Protein AF-A0A3B9MFM3-F1 (afdb_monomer)

Secondary structure (DSSP, 8-state):
---TTS-S------GGGB-TTSSBPHHHHHHHHHHHHHHHHHHHH--S-----

pLDDT: mean 92.01, std 10.91, range [49.0, 98.25]

Solvent-accessible surface area (backbone atoms only — not comparable to full-atom values): 3608 Å² total; per-residue (Å²): 131,89,64,95,79,67,66,83,67,87,81,86,87,53,79,87,51,34,42,99,85,73,43,73,32,64,67,60,54,49,53,53,50,50,53,34,48,51,54,50,49,34,75,75,67,70,51,96,74,86,82,90,132

Foldseek 3Di:
DPDPPDQLDDDDDDQVQDDPVSHGDVVVVVVVVVVSVVSVCCVPVVDPDDDDD

Radius of gyration: 14.03 Å; Cα contacts (8 Å, |Δi|>4): 25; chains: 1; bounding box: 29×14×42 Å

Structure (mmCIF, N/CA/C/O backbone):
data_AF-A0A3B9MFM3-F1
#
_entry.id   AF-A0A3B9MFM3-F1
#
loop_
_atom_site.group_PDB
_atom_site.id
_atom_site.type_symbol
_atom_site.label_atom_id
_atom_site.label_alt_id
_atom_site.label_comp_id
_atom_site.label_asym_id
_atom_site.label_entity_id
_atom_site.label_seq_id
_atom_site.pdbx_PDB_ins_code
_atom_site.Cartn_x
_atom_site.Cartn_y
_atom_site.Cartn_z
_atom_site.occupancy
_atom_site.B_iso_or_equiv
_atom_site.auth_seq_id
_atom_site.auth_comp_id
_atom_site.auth_asym_id
_atom_site.auth_atom_id
_atom_site.pdbx_PDB_model_num
ATOM 1 N N . MET A 1 1 ? -3.739 -8.703 -25.438 1.00 49.00 1 MET A N 1
ATOM 2 C CA . MET A 1 1 ? -3.444 -7.263 -25.276 1.00 49.00 1 MET A CA 1
ATOM 3 C C . MET A 1 1 ? -3.760 -6.891 -23.831 1.00 49.00 1 MET A C 1
ATOM 5 O O . MET A 1 1 ? -4.920 -6.999 -23.462 1.00 49.00 1 MET A O 1
ATOM 9 N N . LYS A 1 2 ? -2.768 -6.578 -22.979 1.00 55.94 2 LYS A N 1
ATOM 10 C CA . LYS A 1 2 ? -3.055 -6.110 -21.607 1.00 55.94 2 LYS A CA 1
ATOM 11 C C . LYS A 1 2 ? -3.736 -4.747 -21.718 1.00 55.94 2 LYS A C 1
ATOM 13 O O . LYS A 1 2 ? -3.136 -3.809 -22.232 1.00 55.94 2 LYS A O 1
ATOM 18 N N . SER A 1 3 ? -4.991 -4.660 -21.297 1.00 61.44 3 SER A N 1
ATOM 19 C CA . SER A 1 3 ? -5.679 -3.379 -21.179 1.00 61.44 3 SER A CA 1
ATOM 20 C C . SER A 1 3 ? -4.996 -2.594 -20.061 1.00 61.44 3 SER A C 1
ATOM 22 O O . SER A 1 3 ? -4.886 -3.098 -18.948 1.00 61.44 3 SER A O 1
ATOM 24 N N . TYR A 1 4 ? -4.554 -1.362 -20.323 1.00 60.97 4 TYR A N 1
ATOM 25 C CA . TYR A 1 4 ? -3.949 -0.451 -19.330 1.00 60.97 4 TYR A CA 1
ATOM 26 C C . TYR A 1 4 ? -4.878 -0.093 -18.145 1.00 60.97 4 TYR A C 1
ATOM 28 O O . TYR A 1 4 ? -4.567 0.793 -17.356 1.00 60.97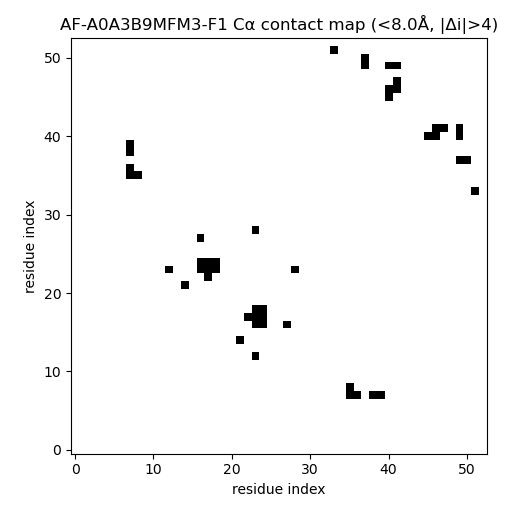 4 TYR A O 1
ATOM 36 N N . ARG A 1 5 ? -6.037 -0.750 -18.029 1.00 71.00 5 ARG A N 1
ATOM 37 C CA . ARG A 1 5 ? -7.055 -0.530 -17.002 1.00 71.00 5 ARG A CA 1
ATOM 38 C C . ARG A 1 5 ? -7.041 -1.572 -15.884 1.00 71.00 5 ARG A C 1
ATOM 40 O O . ARG A 1 5 ? -7.713 -1.351 -14.881 1.00 71.00 5 ARG A O 1
ATOM 47 N N . ASP A 1 6 ? -6.312 -2.678 -16.031 1.00 86.75 6 ASP A N 1
ATOM 48 C CA . ASP A 1 6 ? -6.258 -3.683 -14.970 1.00 86.75 6 ASP A CA 1
ATOM 49 C C . ASP A 1 6 ? -5.277 -3.250 -13.871 1.00 86.75 6 ASP A C 1
ATOM 51 O O . ASP A 1 6 ? -4.099 -3.018 -14.162 1.00 86.75 6 ASP A O 1
ATOM 55 N N . PRO A 1 7 ? -5.728 -3.131 -12.608 1.00 91.81 7 PRO A N 1
ATOM 56 C CA . PRO A 1 7 ? -4.852 -2.739 -11.516 1.00 91.81 7 PRO A CA 1
ATOM 57 C C . PRO A 1 7 ? -3.780 -3.808 -11.279 1.00 91.81 7 PRO A C 1
ATOM 59 O O . PRO A 1 7 ? -4.010 -5.002 -11.482 1.00 91.81 7 PRO A O 1
ATOM 62 N N . ALA A 1 8 ? -2.606 -3.384 -10.806 1.00 94.00 8 ALA A N 1
ATOM 63 C CA . ALA A 1 8 ? -1.503 -4.296 -10.509 1.00 94.00 8 ALA A CA 1
ATOM 64 C C . ALA A 1 8 ? -1.888 -5.364 -9.470 1.00 94.00 8 ALA A C 1
ATOM 66 O O . ALA A 1 8 ? -1.459 -6.512 -9.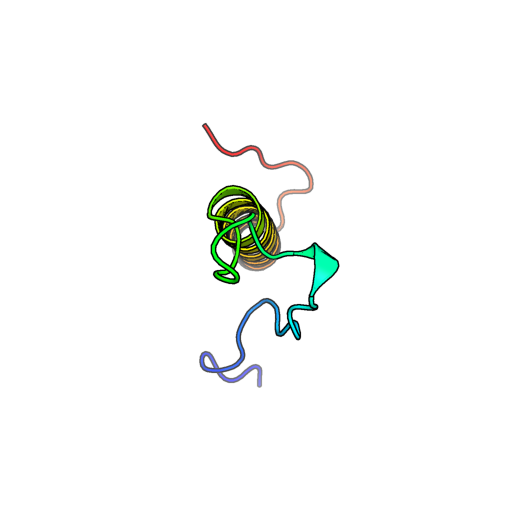597 1.00 94.00 8 ALA A O 1
ATOM 67 N N . ILE A 1 9 ? -2.730 -4.987 -8.500 1.00 95.44 9 ILE A N 1
ATOM 68 C CA . ILE A 1 9 ? -3.302 -5.854 -7.465 1.00 95.44 9 ILE A CA 1
ATOM 69 C C . ILE A 1 9 ? -4.773 -5.494 -7.204 1.00 95.44 9 ILE A C 1
ATOM 71 O O . ILE A 1 9 ? -5.188 -4.349 -7.384 1.00 95.44 9 ILE A O 1
ATOM 75 N N . ARG A 1 10 ? -5.561 -6.466 -6.735 1.00 94.94 10 ARG A N 1
ATOM 76 C CA . ARG A 1 10 ?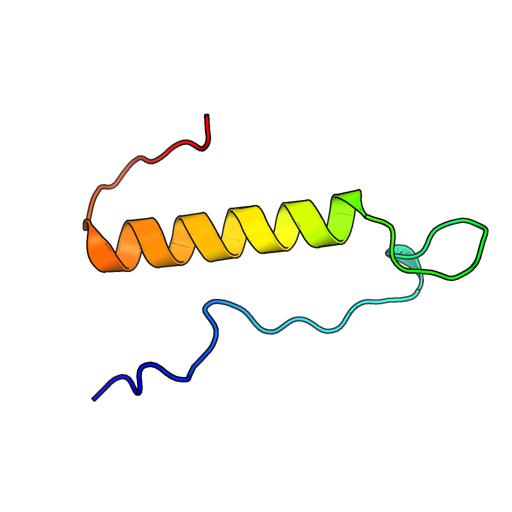 -6.918 -6.266 -6.205 1.00 94.94 10 ARG A CA 1
ATOM 77 C C . ARG A 1 10 ? -7.083 -7.149 -4.975 1.00 94.94 10 ARG A C 1
ATOM 79 O O . ARG A 1 10 ? -6.907 -8.359 -5.074 1.00 94.94 10 ARG A O 1
ATOM 86 N N . ILE A 1 11 ? -7.366 -6.540 -3.828 1.00 94.62 11 ILE A N 1
ATOM 87 C CA . ILE A 1 11 ? -7.349 -7.216 -2.528 1.00 94.62 11 ILE A CA 1
ATOM 88 C C . ILE A 1 11 ? -8.575 -6.789 -1.729 1.00 94.62 11 ILE A C 1
ATOM 90 O O . ILE A 1 11 ? -8.926 -5.611 -1.705 1.00 94.62 11 ILE A O 1
ATOM 94 N N . THR A 1 12 ? -9.212 -7.759 -1.080 1.00 96.50 12 THR A N 1
ATOM 95 C CA . THR A 1 12 ? -10.265 -7.514 -0.095 1.00 96.50 12 THR A CA 1
ATOM 96 C C . THR A 1 12 ? -9.625 -7.345 1.274 1.00 96.50 12 THR A C 1
ATOM 98 O O . THR A 1 12 ? -8.905 -8.233 1.727 1.00 96.50 12 THR A O 1
ATOM 101 N N . LEU A 1 13 ? -9.902 -6.220 1.929 1.00 97.00 13 LEU A N 1
ATOM 102 C CA . LEU A 1 13 ? -9.449 -5.963 3.293 1.00 97.00 13 LEU A CA 1
ATOM 103 C C . LEU A 1 13 ? -10.367 -6.649 4.305 1.00 97.00 13 LEU A C 1
ATOM 105 O O . LEU A 1 13 ? -11.571 -6.789 4.081 1.00 97.00 13 LEU A O 1
ATOM 109 N N . LEU A 1 14 ? -9.779 -7.086 5.412 1.00 97.25 14 LEU A N 1
ATOM 110 C CA . LEU A 1 14 ? -10.421 -7.877 6.454 1.00 97.25 14 LEU A CA 1
ATOM 111 C C . LEU A 1 14 ? -10.486 -7.094 7.774 1.00 97.25 14 LEU A C 1
ATOM 113 O O . LEU A 1 14 ? -9.723 -6.149 7.967 1.00 97.25 14 LEU A O 1
ATOM 117 N N . PRO A 1 15 ? -11.326 -7.508 8.742 1.00 97.44 15 PRO A N 1
ATOM 118 C CA . PRO A 1 15 ? -11.408 -6.842 10.045 1.00 97.44 15 PRO A CA 1
ATOM 119 C C . PRO A 1 15 ? -10.061 -6.692 10.768 1.00 97.44 15 PRO A C 1
ATOM 121 O O . PRO A 1 15 ? -9.824 -5.680 11.420 1.00 97.44 15 PRO A O 1
ATOM 124 N N . ARG A 1 16 ? -9.139 -7.650 10.602 1.00 96.75 16 ARG A N 1
ATOM 125 C CA . ARG A 1 16 ? -7.779 -7.577 11.171 1.00 96.75 16 ARG A CA 1
ATOM 126 C C . ARG A 1 16 ? -6.929 -6.421 10.624 1.00 96.75 16 ARG A C 1
ATOM 128 O O . ARG A 1 16 ? -5.933 -6.072 11.241 1.00 96.75 16 ARG A O 1
ATOM 135 N N . ASP A 1 17 ? -7.300 -5.867 9.471 1.00 98.12 17 ASP A N 1
ATOM 136 C CA . ASP A 1 17 ? -6.582 -4.773 8.811 1.00 98.12 17 ASP A CA 1
ATOM 137 C C . ASP A 1 17 ? -7.070 -3.397 9.303 1.00 98.12 17 ASP A C 1
ATOM 139 O O . ASP A 1 17 ? -6.602 -2.353 8.839 1.00 98.12 17 ASP A O 1
ATOM 143 N N . THR A 1 18 ? -8.034 -3.380 10.228 1.00 97.75 18 THR A N 1
ATOM 144 C CA . THR A 1 18 ? -8.589 -2.161 10.815 1.00 97.75 18 THR A CA 1
ATOM 145 C C . THR A 1 18 ? -7.868 -1.758 12.099 1.00 97.75 18 THR A C 1
ATOM 147 O O . THR A 1 18 ? -7.264 -2.572 12.794 1.00 97.75 18 THR A O 1
ATOM 150 N N . ASN A 1 19 ? -7.916 -0.466 12.407 1.00 95.75 19 ASN A N 1
ATOM 151 C CA . ASN A 1 19 ? -7.472 0.091 13.677 1.00 95.75 19 ASN A CA 1
ATOM 152 C C . ASN A 1 19 ? -8.587 0.023 14.735 1.00 95.75 19 ASN A C 1
ATOM 154 O O . ASN A 1 19 ? -9.707 -0.403 14.460 1.00 95.75 19 ASN A O 1
ATOM 158 N N . SER A 1 20 ? -8.309 0.504 15.950 1.00 96.50 20 SER A N 1
ATOM 159 C CA . SER A 1 20 ? -9.290 0.525 17.048 1.00 96.50 20 SER A CA 1
ATOM 160 C C . SER A 1 20 ? -10.542 1.370 16.768 1.00 96.50 20 SER A C 1
ATOM 162 O O . SER A 1 20 ? -11.533 1.226 17.475 1.00 96.50 20 SER A O 1
ATOM 164 N N . GLN A 1 21 ? -10.516 2.233 15.749 1.00 97.06 21 GLN A N 1
ATOM 165 C CA . GLN A 1 21 ? -11.657 3.034 15.298 1.00 97.06 21 GLN A CA 1
ATOM 166 C C . GLN A 1 21 ? -12.463 2.340 14.185 1.00 97.06 21 GLN A C 1
ATOM 168 O O . GLN A 1 21 ? -13.372 2.941 13.620 1.00 97.06 21 GLN A O 1
ATOM 173 N N . GLY A 1 22 ? -12.124 1.097 13.822 1.00 96.25 22 GLY A N 1
ATOM 174 C CA . GLY A 1 22 ? -12.831 0.325 12.796 1.00 96.25 22 GLY A CA 1
ATOM 175 C C . GLY A 1 22 ? -12.575 0.791 11.359 1.00 96.25 22 GLY A C 1
ATOM 176 O O . GLY A 1 22 ? -13.272 0.367 10.441 1.00 96.25 22 GLY A O 1
ATOM 177 N N . THR A 1 23 ? -11.574 1.646 11.140 1.00 97.62 23 THR A N 1
ATOM 178 C CA . THR A 1 23 ? -11.133 2.065 9.800 1.00 97.62 23 THR A CA 1
ATOM 179 C C . THR A 1 23 ? -9.857 1.331 9.419 1.00 97.62 23 THR A C 1
ATOM 181 O O . THR A 1 23 ? -9.085 0.933 10.289 1.00 97.62 23 THR A O 1
ATOM 184 N N . VAL A 1 24 ? -9.618 1.130 8.124 1.00 97.88 24 VAL A N 1
ATOM 185 C CA . VAL A 1 24 ? -8.401 0.459 7.642 1.00 97.88 24 VAL A CA 1
ATOM 186 C C . VAL A 1 24 ? -7.164 1.219 8.119 1.00 97.88 24 VAL A C 1
ATOM 188 O O . VAL A 1 24 ? -7.076 2.439 7.974 1.00 97.88 24 VAL A O 1
ATOM 191 N N . PHE A 1 25 ? -6.189 0.498 8.670 1.00 98.25 25 PHE A N 1
ATOM 192 C CA . PHE A 1 25 ? -4.941 1.103 9.109 1.00 98.25 25 PHE A CA 1
ATOM 193 C C . PHE A 1 25 ? -4.129 1.609 7.907 1.00 98.25 25 PHE A C 1
ATOM 195 O O . PHE A 1 25 ? -3.862 0.864 6.963 1.00 98.25 25 PHE A O 1
ATOM 202 N N . GLY A 1 26 ? -3.687 2.870 7.954 1.00 97.19 26 GLY A N 1
ATOM 203 C CA . GLY A 1 26 ? -2.986 3.509 6.834 1.00 97.19 26 GLY A CA 1
ATOM 204 C C . GLY A 1 26 ? -1.714 2.773 6.402 1.00 97.19 26 GLY A C 1
ATOM 205 O O . GLY A 1 26 ? -1.437 2.681 5.210 1.00 97.19 26 GLY A O 1
ATOM 206 N N . GLY A 1 27 ? -0.990 2.165 7.349 1.00 97.69 27 GLY A N 1
ATOM 207 C CA . GLY A 1 27 ? 0.181 1.338 7.043 1.00 97.69 27 GLY A CA 1
ATOM 208 C C . GLY A 1 27 ? -0.135 0.154 6.123 1.00 97.69 27 GLY A C 1
ATOM 209 O O . GLY A 1 27 ? 0.633 -0.109 5.207 1.00 97.69 27 GLY A O 1
ATOM 210 N N . ILE A 1 28 ? -1.296 -0.493 6.286 1.00 97.94 28 ILE A N 1
ATOM 211 C CA . ILE A 1 28 ? -1.723 -1.603 5.416 1.00 97.94 28 ILE A CA 1
ATOM 212 C C . ILE A 1 28 ? -1.963 -1.107 3.988 1.00 97.94 28 ILE A C 1
ATOM 214 O O . ILE A 1 28 ? -1.520 -1.733 3.025 1.00 97.94 28 ILE A O 1
ATOM 218 N N . ILE A 1 29 ? -2.621 0.048 3.845 1.00 96.81 29 ILE A N 1
ATOM 219 C CA . ILE A 1 29 ? -2.854 0.673 2.537 1.00 96.81 29 ILE A CA 1
ATOM 220 C C . ILE A 1 29 ? -1.516 0.987 1.861 1.00 96.81 29 ILE A C 1
ATOM 222 O O . ILE A 1 29 ? -1.314 0.623 0.704 1.00 96.81 29 ILE A O 1
ATOM 226 N N . LEU A 1 30 ? -0.589 1.618 2.588 1.00 97.94 30 LEU A N 1
ATOM 227 C CA . LEU A 1 30 ? 0.726 1.986 2.061 1.00 97.94 30 LEU A CA 1
ATOM 228 C C . LEU A 1 30 ? 1.551 0.760 1.650 1.00 97.94 30 LEU A C 1
ATOM 230 O O . LEU A 1 30 ? 2.162 0.782 0.586 1.00 97.94 30 LEU A O 1
ATOM 234 N N . SER A 1 31 ? 1.509 -0.333 2.415 1.00 97.25 31 SER A N 1
ATOM 235 C CA . SER A 1 31 ? 2.179 -1.584 2.037 1.00 97.25 31 SER A CA 1
ATOM 236 C C . SER A 1 31 ? 1.643 -2.165 0.726 1.00 97.25 31 SER A C 1
ATOM 238 O O . SER A 1 31 ? 2.415 -2.650 -0.101 1.00 97.25 31 SER A O 1
ATOM 240 N N . TYR A 1 32 ? 0.328 -2.102 0.495 1.00 97.62 32 TYR A N 1
ATOM 241 C CA . TYR A 1 32 ? -0.251 -2.552 -0.773 1.00 97.62 32 TYR A CA 1
ATOM 242 C C . TYR A 1 32 ? 0.076 -1.617 -1.941 1.00 97.62 32 TYR A C 1
ATOM 244 O O . TYR A 1 32 ? 0.303 -2.101 -3.051 1.00 97.62 32 TYR A O 1
ATOM 25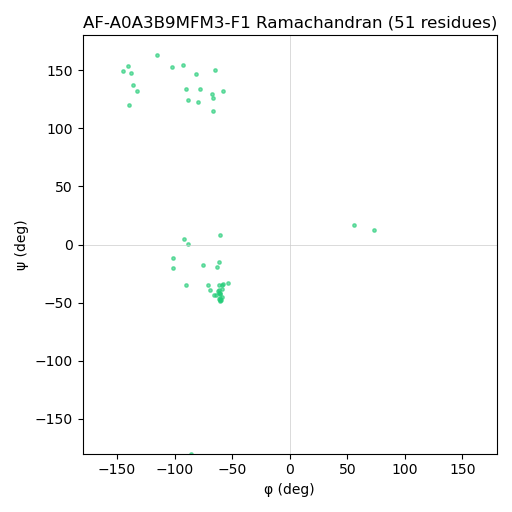2 N N . ILE A 1 33 ? 0.159 -0.306 -1.702 1.00 96.75 33 ILE A N 1
ATOM 253 C CA . ILE A 1 33 ? 0.622 0.658 -2.710 1.00 96.75 33 ILE A CA 1
ATOM 254 C C . ILE A 1 33 ? 2.068 0.357 -3.119 1.00 96.75 33 ILE A C 1
ATOM 256 O O . ILE A 1 33 ? 2.349 0.288 -4.315 1.00 96.75 33 ILE A O 1
ATOM 260 N N . ASP A 1 34 ? 2.961 0.125 -2.155 1.00 97.12 34 ASP A N 1
ATOM 261 C CA . ASP A 1 34 ? 4.365 -0.197 -2.425 1.00 97.12 34 ASP A CA 1
ATOM 262 C C . ASP A 1 34 ? 4.505 -1.481 -3.263 1.00 97.12 34 ASP A C 1
ATOM 264 O O . ASP A 1 34 ? 5.134 -1.474 -4.323 1.00 97.12 34 ASP A O 1
ATOM 268 N N . MET A 1 35 ? 3.801 -2.558 -2.890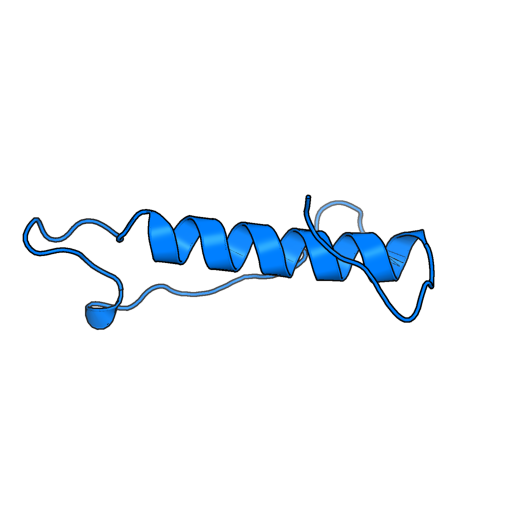 1.00 96.81 35 MET A N 1
ATOM 269 C CA . MET A 1 35 ? 3.794 -3.799 -3.678 1.00 96.81 35 MET A CA 1
ATOM 270 C C . MET A 1 35 ? 3.234 -3.609 -5.094 1.00 96.81 35 MET A C 1
ATOM 272 O O . MET A 1 35 ? 3.780 -4.157 -6.054 1.00 96.81 35 MET A O 1
ATOM 276 N N . ALA A 1 36 ? 2.154 -2.836 -5.252 1.00 96.25 36 ALA A N 1
ATOM 277 C CA . ALA A 1 36 ? 1.608 -2.514 -6.570 1.00 96.25 36 ALA A CA 1
ATOM 278 C C . ALA A 1 36 ? 2.635 -1.756 -7.428 1.00 96.25 36 ALA A C 1
ATOM 280 O O . ALA A 1 36 ? 2.810 -2.073 -8.608 1.00 96.25 36 ALA A O 1
ATOM 281 N N . GLY A 1 37 ? 3.342 -0.798 -6.821 1.00 94.75 37 GLY A N 1
ATOM 282 C CA . GLY A 1 37 ? 4.428 -0.049 -7.446 1.00 94.75 37 GLY A CA 1
ATOM 283 C C . GLY A 1 37 ? 5.573 -0.955 -7.892 1.00 94.75 37 GLY A C 1
ATOM 284 O O . GLY A 1 37 ? 5.984 -0.885 -9.049 1.00 94.75 37 GLY A O 1
ATOM 285 N N . ALA A 1 38 ? 6.027 -1.866 -7.029 1.00 95.75 38 ALA A N 1
ATOM 286 C CA . ALA A 1 38 ? 7.080 -2.827 -7.351 1.00 95.75 38 ALA A CA 1
ATOM 287 C C . ALA A 1 38 ? 6.698 -3.744 -8.529 1.00 95.75 38 ALA A C 1
ATOM 289 O O . ALA A 1 38 ? 7.508 -3.970 -9.433 1.00 95.75 38 ALA A O 1
ATOM 290 N N . ILE A 1 39 ? 5.450 -4.228 -8.572 1.00 94.12 39 ILE A N 1
ATOM 291 C CA . ILE A 1 39 ? 4.936 -5.039 -9.688 1.00 94.12 39 ILE A CA 1
ATOM 292 C C . ILE A 1 39 ? 4.984 -4.250 -11.003 1.00 94.12 39 ILE A C 1
ATOM 294 O O . ILE A 1 39 ? 5.435 -4.778 -12.023 1.00 94.12 39 ILE A O 1
ATOM 298 N N . GLU A 1 40 ? 4.534 -2.995 -11.003 1.00 93.25 40 GLU A N 1
ATOM 299 C CA . GLU A 1 40 ? 4.561 -2.153 -12.204 1.00 93.2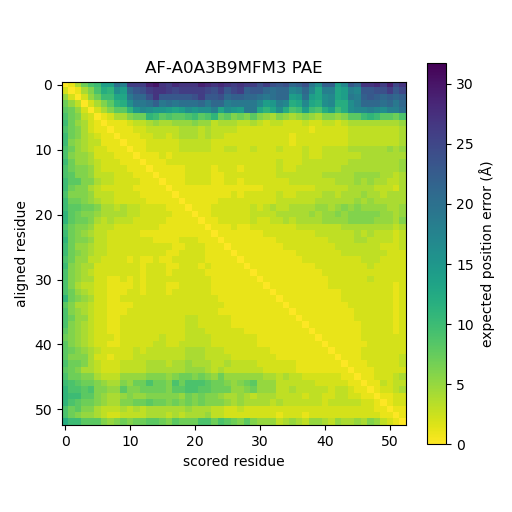5 40 GLU A CA 1
ATOM 300 C C . GLU A 1 40 ? 5.981 -1.760 -12.620 1.00 93.25 40 GLU A C 1
ATOM 302 O O . GLU A 1 40 ? 6.300 -1.798 -13.811 1.00 93.25 40 GLU A O 1
ATOM 307 N N . ALA A 1 41 ? 6.862 -1.461 -11.665 1.00 95.00 41 ALA A N 1
ATOM 308 C CA . ALA A 1 41 ? 8.270 -1.193 -11.931 1.00 95.00 41 ALA A CA 1
ATOM 309 C C . ALA A 1 41 ? 8.935 -2.397 -12.610 1.00 95.00 41 ALA A C 1
ATOM 311 O O . ALA A 1 41 ? 9.596 -2.239 -13.640 1.00 95.00 41 ALA A O 1
ATOM 312 N N . HIS A 1 42 ? 8.688 -3.612 -12.114 1.00 93.81 42 HIS A N 1
ATOM 313 C CA . HIS A 1 42 ? 9.214 -4.830 -12.724 1.00 93.81 42 HIS A CA 1
ATOM 314 C C . HIS A 1 42 ? 8.658 -5.054 -14.140 1.00 93.81 42 HIS A C 1
ATOM 316 O O . HIS A 1 42 ? 9.415 -5.350 -15.063 1.00 93.81 42 HIS A O 1
ATOM 322 N N . ARG A 1 43 ? 7.348 -4.843 -14.347 1.00 91.19 43 ARG A N 1
ATOM 323 C CA . ARG A 1 43 ? 6.697 -4.972 -15.667 1.00 91.19 43 ARG A CA 1
ATOM 324 C C . ARG 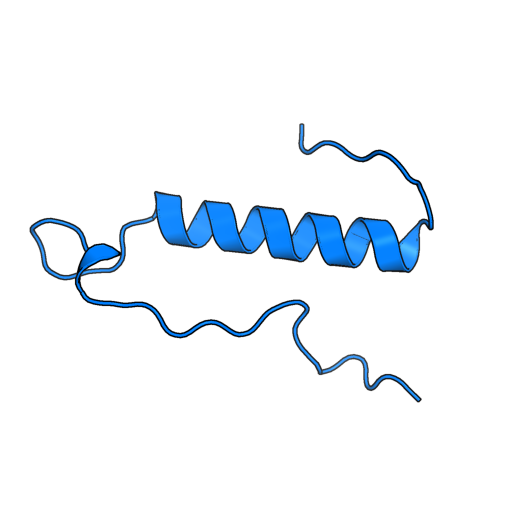A 1 43 ? 7.243 -3.996 -16.708 1.00 91.19 43 ARG A C 1
ATOM 326 O O . ARG A 1 43 ? 7.272 -4.352 -17.881 1.00 91.19 43 ARG A O 1
ATOM 333 N N . ARG A 1 44 ? 7.615 -2.777 -16.302 1.00 92.06 44 ARG A N 1
ATOM 334 C CA . ARG A 1 44 ? 8.061 -1.713 -17.218 1.00 9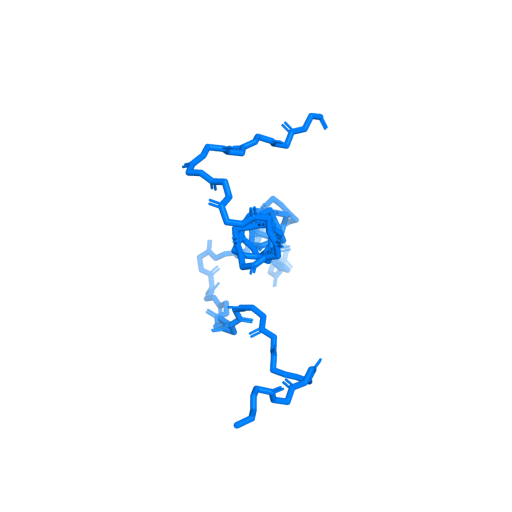2.06 44 ARG A CA 1
ATOM 335 C C . ARG A 1 44 ? 9.559 -1.714 -17.481 1.00 92.06 44 ARG A C 1
ATOM 337 O O . ARG A 1 44 ? 9.975 -1.348 -18.572 1.00 92.06 44 ARG A O 1
ATOM 344 N N . THR A 1 45 ? 10.357 -2.069 -16.481 1.00 94.81 45 THR A N 1
ATOM 345 C CA . THR A 1 45 ? 11.823 -1.966 -16.562 1.00 94.81 45 THR A CA 1
ATOM 346 C C . THR A 1 45 ? 12.494 -3.303 -16.849 1.00 94.81 45 THR A C 1
ATOM 348 O O . THR A 1 45 ? 13.641 -3.320 -17.282 1.00 94.81 45 THR A O 1
ATOM 351 N N . HIS A 1 46 ? 11.807 -4.422 -16.585 1.00 93.50 46 HIS A N 1
ATOM 352 C CA . HIS A 1 46 ? 12.373 -5.774 -16.606 1.00 93.50 46 HIS A CA 1
ATOM 353 C C . HIS A 1 46 ? 13.598 -5.955 -15.687 1.00 93.50 46 HIS A C 1
ATOM 355 O O . HIS A 1 4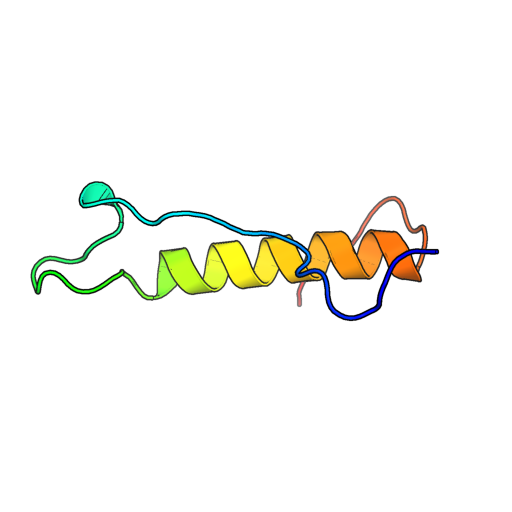6 ? 14.337 -6.931 -15.818 1.00 93.50 46 HIS A O 1
ATOM 361 N N . MET A 1 47 ? 13.818 -5.041 -14.733 1.00 94.25 47 MET A N 1
ATOM 362 C CA . MET A 1 47 ? 14.930 -5.130 -13.791 1.00 94.25 47 MET A CA 1
ATOM 363 C C . MET A 1 47 ? 14.620 -6.156 -12.691 1.00 94.25 47 MET A C 1
ATOM 365 O O . MET A 1 47 ? 13.532 -6.127 -12.108 1.00 94.25 47 MET A O 1
ATOM 369 N N . PRO A 1 48 ? 15.569 -7.049 -12.353 1.00 91.12 48 PRO A N 1
ATOM 370 C CA . PRO A 1 48 ? 15.346 -8.097 -11.357 1.00 91.12 48 PRO A CA 1
ATOM 371 C C . PRO A 1 48 ? 15.351 -7.577 -9.914 1.00 91.12 48 PRO A C 1
ATOM 373 O O . PRO A 1 48 ? 14.896 -8.276 -9.014 1.00 91.12 48 PRO A O 1
ATOM 376 N N . ARG A 1 49 ? 15.893 -6.378 -9.672 1.00 92.94 49 ARG A N 1
ATOM 377 C CA . ARG A 1 49 ? 15.976 -5.752 -8.348 1.00 92.94 49 ARG A CA 1
ATOM 378 C C . ARG A 1 49 ? 15.507 -4.308 -8.444 1.00 92.94 49 ARG A C 1
ATOM 380 O O . ARG A 1 49 ? 15.949 -3.587 -9.335 1.00 92.94 49 ARG A O 1
ATOM 387 N N . PHE A 1 50 ? 14.640 -3.910 -7.522 1.00 92.00 50 PHE A N 1
ATOM 388 C CA . PHE A 1 50 ? 14.099 -2.561 -7.407 1.00 92.00 50 PHE A CA 1
ATOM 389 C C . PHE A 1 50 ? 13.913 -2.232 -5.924 1.00 92.00 50 PHE A C 1
ATOM 391 O O . PHE A 1 50 ? 13.676 -3.140 -5.127 1.00 92.00 50 PHE A O 1
ATOM 398 N N . VAL A 1 51 ? 14.039 -0.958 -5.562 1.00 95.19 51 VAL A N 1
ATOM 399 C CA . VAL A 1 51 ? 13.823 -0.463 -4.197 1.00 95.19 51 VAL A CA 1
ATOM 400 C C . VAL A 1 51 ? 13.053 0.851 -4.248 1.00 95.19 51 VAL A C 1
ATOM 402 O O . VAL A 1 51 ? 13.215 1.630 -5.188 1.00 95.19 51 VAL A O 1
ATOM 405 N N . THR A 1 52 ? 12.229 1.084 -3.235 1.00 95.19 52 THR A N 1
ATOM 406 C CA . THR A 1 52 ? 11.561 2.366 -2.988 1.00 95.19 52 THR A CA 1
ATOM 407 C C . THR A 1 52 ? 12.477 3.207 -2.089 1.00 95.19 52 THR A C 1
ATOM 409 O O . THR A 1 52 ? 13.044 2.662 -1.140 1.00 95.19 52 THR A O 1
ATOM 412 N N . VAL A 1 53 ? 12.681 4.490 -2.419 1.00 92.12 53 VAL A N 1
ATOM 413 C CA . VAL A 1 53 ? 13.588 5.421 -1.707 1.00 92.12 53 VAL A CA 1
ATOM 414 C C . VAL A 1 53 ? 12.841 6.442 -0.866 1.00 92.12 53 VAL A C 1
ATOM 416 O O . VAL A 1 53 ? 11.706 6.799 -1.256 1.00 92.12 53 VAL A O 1
#

Mean predicted aligned error: 4.29 Å

Sequence (53 aa):
MKSYRDPAIRITLLPRDTNSQGTVFGGIILSYIDMAGAIEAHRRTHMPRFVTV